Protein AF-A0A2A5M4U2-F1 (afdb_monomer_lite)

Sequence (92 aa):
VNALSNMVAEMERRYRLMADAKTKNIENYNEKMKELGSEELPFIVVIIDELADLMMTAGKDVEFYIGRLAQMARASGIHLIVATQRPSVDVV

Structure (mmCIF, N/CA/C/O backbone):
data_AF-A0A2A5M4U2-F1
#
_entry.id   AF-A0A2A5M4U2-F1
#
loop_
_atom_site.group_PDB
_atom_site.id
_atom_site.type_symbol
_atom_site.label_atom_id
_atom_site.label_alt_id
_atom_site.label_comp_id
_atom_site.label_asym_id
_atom_site.label_entity_id
_atom_site.label_seq_id
_atom_site.pdbx_PDB_ins_code
_atom_site.Cartn_x
_atom_site.Cartn_y
_atom_site.Cartn_z
_atom_site.occupancy
_atom_site.B_iso_or_equiv
_atom_site.auth_seq_id
_atom_site.auth_comp_id
_atom_site.auth_asym_id
_atom_site.auth_atom_id
_atom_site.pdbx_PDB_model_num
ATOM 1 N N . VAL A 1 1 ? -0.047 -4.739 -13.082 1.00 62.88 1 VAL A N 1
ATOM 2 C CA . VAL A 1 1 ? -0.680 -3.444 -12.720 1.00 62.88 1 VAL A CA 1
ATOM 3 C C . VAL A 1 1 ? -1.851 -3.613 -11.751 1.00 62.88 1 VAL A C 1
ATOM 5 O O . VAL A 1 1 ? -1.834 -2.971 -10.709 1.00 62.88 1 VAL A O 1
ATOM 8 N N . ASN A 1 2 ? -2.805 -4.521 -12.010 1.00 82.38 2 ASN A N 1
ATOM 9 C CA . ASN A 1 2 ? -3.993 -4.712 -11.153 1.00 82.38 2 ASN A CA 1
ATOM 10 C C . ASN A 1 2 ? -3.686 -4.933 -9.658 1.00 82.38 2 ASN A C 1
ATOM 12 O O . ASN A 1 2 ? -4.417 -4.430 -8.817 1.00 82.38 2 ASN A O 1
ATOM 16 N N . ALA A 1 3 ? -2.589 -5.617 -9.309 1.00 91.44 3 ALA A N 1
ATOM 17 C CA . ALA A 1 3 ? -2.217 -5.838 -7.908 1.00 91.44 3 ALA A CA 1
ATOM 18 C C . ALA A 1 3 ? -1.932 -4.532 -7.139 1.00 91.44 3 ALA A C 1
ATOM 20 O O . ALA A 1 3 ? -2.456 -4.355 -6.045 1.00 91.44 3 ALA A O 1
ATOM 21 N N . LEU A 1 4 ? -1.168 -3.593 -7.713 1.00 94.06 4 LEU A N 1
ATOM 22 C CA . LEU A 1 4 ? -0.871 -2.304 -7.071 1.00 94.06 4 LEU A CA 1
ATOM 23 C C . LEU A 1 4 ? -2.132 -1.446 -6.915 1.00 94.06 4 LEU A C 1
ATOM 25 O O . LEU A 1 4 ? -2.359 -0.871 -5.854 1.00 94.06 4 LEU A O 1
ATOM 29 N N . SER A 1 5 ? -2.989 -1.432 -7.940 1.00 95.31 5 SER A N 1
ATOM 30 C CA . SER A 1 5 ? -4.295 -0.766 -7.880 1.00 95.31 5 SER A CA 1
ATOM 31 C C . SER A 1 5 ? -5.183 -1.355 -6.773 1.00 95.31 5 SER A C 1
ATOM 33 O O . SER A 1 5 ? -5.744 -0.615 -5.966 1.00 95.31 5 SER A O 1
ATOM 35 N N . ASN A 1 6 ? -5.225 -2.686 -6.642 1.00 97.12 6 ASN A N 1
ATOM 36 C CA . ASN A 1 6 ? -5.957 -3.362 -5.568 1.00 97.12 6 ASN A CA 1
ATOM 37 C C . ASN A 1 6 ? -5.401 -3.019 -4.179 1.00 97.12 6 ASN A C 1
ATOM 39 O O . ASN A 1 6 ? -6.174 -2.871 -3.237 1.00 97.12 6 ASN A O 1
ATOM 43 N N . MET A 1 7 ? -4.081 -2.868 -4.038 1.00 97.44 7 MET A N 1
ATOM 44 C CA . MET A 1 7 ? -3.472 -2.455 -2.768 1.00 97.44 7 MET A CA 1
ATOM 45 C C . MET A 1 7 ? -3.828 -1.015 -2.403 1.00 97.44 7 MET A C 1
ATOM 47 O O . MET A 1 7 ? -4.086 -0.731 -1.236 1.00 97.44 7 MET A O 1
ATOM 51 N N . VAL A 1 8 ? -3.920 -0.116 -3.385 1.00 97.56 8 VAL A N 1
ATOM 52 C CA . VAL A 1 8 ? -4.428 1.246 -3.164 1.00 97.56 8 VAL A CA 1
ATOM 53 C C . VAL A 1 8 ? -5.897 1.219 -2.731 1.00 97.56 8 VAL A C 1
ATOM 55 O O . VAL A 1 8 ? -6.262 1.907 -1.779 1.00 97.56 8 VAL A O 1
ATOM 58 N N . ALA A 1 9 ? -6.733 0.398 -3.368 1.00 98.06 9 ALA A N 1
ATOM 59 C CA . ALA A 1 9 ? -8.138 0.257 -2.986 1.00 98.06 9 ALA A CA 1
ATOM 60 C C . ALA A 1 9 ? -8.305 -0.334 -1.572 1.00 98.06 9 ALA A C 1
ATOM 62 O O . ALA A 1 9 ? -9.145 0.131 -0.798 1.00 98.06 9 ALA A O 1
ATOM 63 N N . GLU A 1 10 ? -7.486 -1.323 -1.200 1.00 98.19 10 GLU A N 1
ATOM 64 C CA . GLU A 1 10 ? -7.482 -1.885 0.155 1.00 98.19 10 GLU A CA 1
ATOM 65 C C . GLU A 1 10 ? -6.998 -0.857 1.186 1.00 98.19 10 GLU A C 1
ATOM 67 O O . GLU A 1 10 ? -7.617 -0.710 2.238 1.00 98.19 10 GLU A O 1
ATOM 72 N N . MET A 1 11 ? -5.965 -0.071 0.871 1.00 98.19 11 MET A N 1
ATOM 73 C CA . MET A 1 11 ? -5.520 1.042 1.714 1.00 98.19 11 MET A CA 1
ATOM 74 C C . MET A 1 11 ? -6.669 2.026 1.993 1.00 98.19 11 MET A C 1
ATOM 76 O O . MET A 1 11 ? -6.938 2.360 3.148 1.00 98.19 11 MET A O 1
ATOM 80 N N . GLU A 1 12 ? -7.392 2.458 0.956 1.00 98.06 12 GLU A N 1
ATOM 81 C CA . GLU A 1 12 ? -8.555 3.347 1.092 1.00 98.06 12 GLU A CA 1
ATOM 82 C C . GLU A 1 12 ? -9.699 2.709 1.892 1.00 98.06 12 GLU A C 1
ATOM 84 O O . GLU A 1 12 ? -10.369 3.381 2.683 1.00 98.06 12 GLU A O 1
ATOM 89 N N . ARG A 1 13 ? -9.946 1.408 1.704 1.00 98.25 13 ARG A N 1
ATOM 90 C CA . ARG A 1 13 ? -10.930 0.658 2.493 1.00 98.25 13 ARG A CA 1
ATOM 91 C C . ARG A 1 13 ? -10.553 0.663 3.974 1.00 98.25 13 ARG A C 1
ATOM 93 O O . ARG A 1 13 ? -11.406 0.972 4.802 1.00 98.25 13 ARG A O 1
ATOM 100 N N . ARG A 1 14 ? -9.292 0.390 4.311 1.00 98.38 14 ARG A N 1
ATOM 101 C CA . ARG A 1 14 ? -8.808 0.412 5.700 1.00 98.38 14 ARG A CA 1
ATOM 102 C C . ARG A 1 14 ? -8.911 1.796 6.321 1.00 98.38 14 ARG A C 1
ATOM 104 O O . ARG A 1 14 ? -9.340 1.906 7.462 1.00 98.38 14 ARG A O 1
ATOM 111 N N . TYR A 1 15 ? -8.604 2.853 5.571 1.00 98.19 15 TYR A N 1
ATOM 112 C CA . TYR A 1 15 ? -8.799 4.222 6.050 1.00 98.19 15 TYR A CA 1
ATOM 113 C C . TYR A 1 15 ? -10.256 4.531 6.402 1.00 98.19 15 TYR A C 1
ATOM 115 O O . TYR A 1 15 ? -10.501 5.153 7.433 1.00 98.19 15 TYR A O 1
ATOM 123 N N . ARG A 1 16 ? -11.220 4.067 5.598 1.00 98.25 16 ARG A N 1
ATOM 124 C CA . ARG A 1 16 ? -12.650 4.210 5.919 1.00 98.25 16 ARG A CA 1
ATOM 125 C C . ARG A 1 16 ? -13.026 3.452 7.190 1.00 98.25 16 ARG A C 1
ATOM 127 O O . ARG A 1 16 ? -13.608 4.046 8.088 1.00 98.25 16 ARG A O 1
ATOM 134 N N . LEU A 1 17 ? -12.599 2.193 7.314 1.00 98.00 17 LEU A N 1
ATOM 135 C CA . LEU A 1 17 ? -12.840 1.388 8.519 1.00 98.00 17 LEU A CA 1
ATOM 136 C C . LEU A 1 17 ? -12.249 2.038 9.779 1.00 98.00 17 LEU A C 1
ATOM 138 O O . LEU A 1 17 ? -12.909 2.090 10.815 1.00 98.00 17 LEU A O 1
ATOM 142 N N . MET A 1 18 ? -11.029 2.572 9.693 1.00 98.00 18 MET A N 1
ATOM 143 C CA . MET A 1 18 ? -10.389 3.288 10.800 1.00 98.00 18 MET A CA 1
ATOM 144 C C . MET A 1 18 ? -11.123 4.585 11.149 1.00 98.00 18 MET A C 1
ATOM 146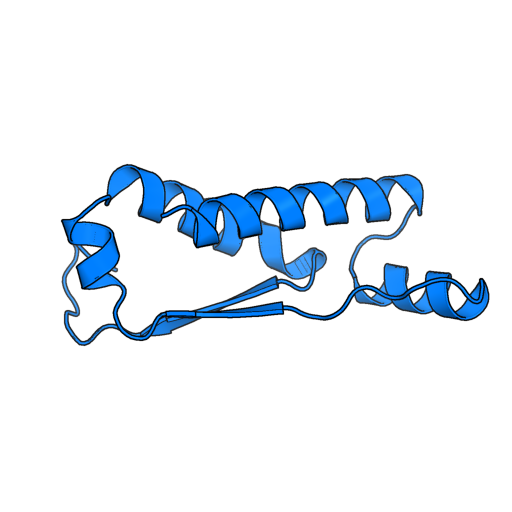 O O . MET A 1 18 ? -11.321 4.873 12.328 1.00 98.00 18 MET A O 1
ATOM 150 N N . ALA A 1 19 ? -11.576 5.347 10.149 1.00 97.88 19 ALA A N 1
ATOM 151 C CA . ALA A 1 19 ? -12.362 6.557 10.373 1.00 97.88 19 ALA A CA 1
ATOM 152 C C . ALA A 1 19 ? -13.688 6.246 11.091 1.00 97.88 19 ALA A C 1
ATOM 154 O O . ALA A 1 19 ? -13.995 6.883 12.102 1.00 97.88 19 ALA A O 1
ATOM 155 N N . ASP A 1 20 ? -14.414 5.221 10.637 1.00 97.56 20 ASP A N 1
ATOM 156 C CA . ASP A 1 20 ? -15.670 4.766 11.248 1.00 97.56 20 ASP A CA 1
ATOM 157 C C . ASP A 1 20 ? -15.445 4.256 12.681 1.00 97.56 20 ASP A C 1
ATOM 159 O O . ASP A 1 20 ? -16.197 4.577 13.607 1.00 97.56 20 ASP A O 1
ATOM 163 N N . ALA A 1 21 ? -14.349 3.524 12.900 1.00 96.88 21 ALA A N 1
ATOM 164 C CA . ALA A 1 21 ? -13.939 3.043 14.215 1.00 96.88 21 ALA A CA 1
ATOM 165 C C . ALA A 1 21 ? -13.318 4.135 15.108 1.00 96.88 21 ALA A C 1
ATOM 167 O O . ALA A 1 21 ? -13.102 3.881 16.297 1.00 96.88 21 ALA A O 1
ATOM 168 N N . LYS A 1 22 ? -13.068 5.344 14.585 1.00 97.81 22 LYS A N 1
ATOM 169 C CA . LYS A 1 22 ? -12.364 6.455 15.253 1.00 97.81 22 LYS A CA 1
ATOM 170 C C . LYS A 1 22 ? -10.955 6.085 15.736 1.00 97.81 22 LYS A C 1
ATOM 172 O O . LYS A 1 22 ? -10.538 6.494 16.820 1.00 97.81 22 LYS A O 1
ATOM 177 N N . THR A 1 23 ? -10.221 5.317 14.939 1.00 98.06 23 THR A N 1
ATOM 178 C CA . THR A 1 23 ? -8.830 4.925 15.200 1.00 98.06 23 THR A CA 1
ATOM 179 C C . THR A 1 23 ? -7.881 5.576 14.195 1.00 98.06 23 THR A C 1
ATOM 181 O O . THR A 1 23 ? -8.290 6.039 13.132 1.00 98.06 23 THR A O 1
ATOM 184 N N . LYS A 1 24 ? -6.599 5.696 14.563 1.00 95.81 24 LYS A N 1
ATOM 185 C CA . LYS A 1 24 ? -5.600 6.436 13.767 1.00 95.81 24 LYS A CA 1
ATOM 186 C C . LYS A 1 24 ? -4.727 5.542 12.888 1.00 95.81 24 LYS A C 1
ATOM 188 O O . LYS A 1 24 ? -4.139 6.035 11.929 1.00 95.81 24 LYS A O 1
ATOM 193 N N . ASN A 1 25 ? -4.599 4.272 13.244 1.00 98.19 25 ASN A N 1
ATOM 194 C CA . ASN A 1 25 ? -3.760 3.289 12.574 1.00 98.19 25 ASN A CA 1
ATOM 195 C C . ASN A 1 25 ? -4.320 1.875 12.794 1.00 98.19 25 ASN A C 1
ATOM 197 O O . ASN A 1 25 ? -5.255 1.673 13.580 1.00 98.19 25 ASN A O 1
ATOM 201 N N . ILE A 1 26 ? -3.751 0.916 12.068 1.00 98.50 26 ILE A N 1
ATOM 202 C CA . ILE A 1 26 ? -4.142 -0.490 12.107 1.00 98.50 26 ILE A CA 1
ATOM 203 C C . ILE A 1 26 ? -3.968 -1.099 13.499 1.00 98.50 26 ILE A C 1
ATOM 205 O O . ILE A 1 26 ? -4.797 -1.904 13.907 1.00 98.50 26 ILE A O 1
ATOM 209 N N . GLU A 1 27 ? -2.951 -0.687 14.255 1.00 98.44 27 GLU A N 1
ATOM 210 C CA . GLU A 1 27 ? -2.698 -1.191 15.601 1.00 98.44 27 GLU A CA 1
ATOM 211 C C . GLU A 1 27 ? -3.864 -0.841 16.529 1.00 98.44 27 GLU A C 1
ATOM 213 O O . GLU A 1 27 ? -4.490 -1.733 17.095 1.00 98.44 27 GLU A O 1
ATOM 218 N N . ASN A 1 28 ? -4.242 0.440 16.598 1.00 98.25 28 ASN A N 1
ATOM 219 C CA . 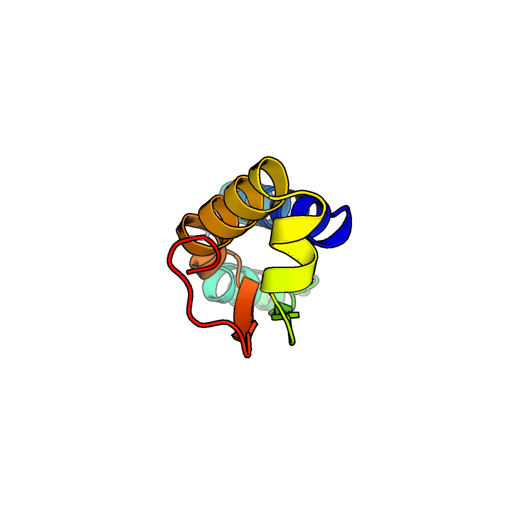ASN A 1 28 ? -5.371 0.877 17.418 1.00 98.25 28 ASN A CA 1
ATOM 220 C C . ASN A 1 28 ? -6.708 0.333 16.902 1.00 98.25 28 ASN A C 1
ATOM 222 O O . ASN A 1 28 ? -7.628 0.108 17.688 1.00 98.25 28 ASN A O 1
ATOM 226 N N . TYR A 1 29 ? -6.844 0.134 15.585 1.00 98.56 29 TYR A N 1
ATOM 227 C CA . TYR A 1 29 ? -8.009 -0.542 15.016 1.00 98.56 29 TYR A CA 1
ATOM 228 C C . TYR A 1 29 ? -8.113 -1.986 15.521 1.00 98.56 29 TYR A C 1
ATOM 230 O O . TYR A 1 29 ? -9.167 -2.375 16.017 1.00 98.56 29 TYR A O 1
ATOM 238 N N . ASN A 1 30 ? -7.029 -2.758 15.444 1.00 98.44 30 ASN A N 1
ATOM 239 C CA . ASN A 1 30 ? -7.007 -4.163 15.846 1.00 98.44 30 ASN A CA 1
ATOM 240 C C . ASN A 1 30 ? -7.170 -4.336 17.356 1.00 98.44 30 ASN A C 1
ATOM 242 O O . ASN A 1 30 ? -7.941 -5.192 17.774 1.00 98.44 30 ASN A O 1
ATOM 246 N N . GLU A 1 31 ? -6.533 -3.489 18.171 1.00 98.31 31 GLU A N 1
ATOM 247 C CA . GLU A 1 31 ? -6.752 -3.451 19.626 1.00 98.31 31 GLU A CA 1
ATOM 248 C C . GLU A 1 31 ? -8.246 -3.317 19.948 1.00 98.31 31 GLU A C 1
ATOM 250 O O . GLU A 1 31 ? -8.799 -4.104 20.717 1.00 98.31 31 GLU A O 1
ATOM 255 N N . LYS A 1 32 ? -8.930 -2.386 19.276 1.00 98.00 32 LYS A N 1
ATOM 256 C CA . LYS A 1 32 ? -10.367 -2.173 19.447 1.00 98.00 32 LYS A CA 1
ATOM 257 C C . LYS A 1 32 ? -11.215 -3.337 18.924 1.00 98.00 32 LYS A C 1
ATOM 259 O O . LYS A 1 32 ? -12.187 -3.715 19.572 1.00 98.00 32 LYS A O 1
ATOM 264 N N . MET A 1 33 ? -10.888 -3.906 17.763 1.00 98.00 33 MET A N 1
ATOM 265 C CA . MET A 1 33 ? -11.631 -5.056 17.222 1.00 98.00 33 MET A CA 1
ATOM 266 C C . MET A 1 33 ? -11.507 -6.282 18.123 1.00 98.00 33 MET A C 1
ATOM 268 O O . MET A 1 33 ? -12.498 -6.975 18.346 1.00 98.00 33 MET A O 1
ATOM 272 N N . LYS A 1 34 ? -10.329 -6.489 18.714 1.00 97.44 34 LYS A N 1
ATOM 273 C CA . LYS A 1 34 ? -10.071 -7.554 19.678 1.00 97.44 34 LYS A CA 1
ATOM 274 C C . LYS A 1 34 ? -10.935 -7.427 20.931 1.00 97.44 34 LYS A C 1
ATOM 276 O O . LYS A 1 34 ? -11.516 -8.417 21.365 1.00 97.44 34 LYS A O 1
ATOM 281 N N . GLU A 1 35 ? -11.074 -6.221 21.486 1.00 97.12 35 GLU A N 1
ATOM 282 C CA . GLU A 1 35 ? -11.977 -5.956 22.620 1.00 97.12 35 GLU A CA 1
ATOM 283 C C . GLU A 1 35 ? -13.450 -6.230 22.277 1.00 97.12 35 GLU A C 1
ATOM 285 O O . GLU A 1 35 ? -14.212 -6.699 23.121 1.00 97.12 35 GLU A O 1
ATOM 290 N N . LEU A 1 36 ? -13.845 -5.973 21.028 1.00 96.19 36 LEU A N 1
ATOM 291 C CA . LEU A 1 36 ? -15.198 -6.207 20.517 1.00 96.19 36 LEU A CA 1
ATOM 292 C C . LEU A 1 36 ? -15.442 -7.654 20.054 1.00 96.19 36 LEU A C 1
ATOM 294 O O . LEU A 1 36 ? -16.543 -7.958 19.595 1.00 96.19 36 LEU A O 1
ATOM 298 N N . GLY A 1 37 ? -14.437 -8.537 20.115 1.00 95.94 37 GLY A N 1
ATOM 299 C CA . GLY A 1 37 ? -14.523 -9.898 19.571 1.00 95.94 37 GLY A CA 1
ATOM 300 C C . GLY A 1 37 ? -14.793 -9.940 18.060 1.00 95.94 37 GLY A C 1
ATOM 301 O O . GLY A 1 37 ? -15.402 -10.888 17.569 1.00 95.94 37 GLY A O 1
ATOM 302 N N . SER A 1 38 ? -14.400 -8.889 17.340 1.00 95.88 38 SER A N 1
ATOM 303 C CA . SER A 1 38 ? -14.561 -8.732 15.891 1.00 95.88 38 SER A CA 1
ATOM 304 C C . SER A 1 38 ? -13.266 -9.072 15.145 1.00 95.88 38 SER A C 1
ATOM 306 O O . SER A 1 38 ? -12.221 -9.290 15.753 1.00 95.88 38 SER A O 1
ATOM 308 N N . GLU A 1 39 ? -13.329 -9.132 13.814 1.00 94.69 39 GLU A N 1
ATOM 309 C CA . GLU A 1 39 ? -12.181 -9.496 12.978 1.00 94.69 39 GLU A CA 1
ATOM 310 C C . GLU A 1 39 ? -11.115 -8.383 12.927 1.00 94.69 39 GLU A C 1
ATOM 312 O O . GLU A 1 39 ? -11.412 -7.215 12.659 1.00 94.69 39 GLU A O 1
ATOM 317 N N . GLU A 1 40 ? -9.859 -8.765 13.165 1.00 97.81 40 GLU A N 1
ATOM 318 C CA . GLU A 1 40 ? -8.682 -7.902 13.037 1.00 97.81 40 GLU A CA 1
ATOM 319 C C . GLU A 1 40 ? -8.199 -7.826 11.579 1.00 97.81 40 GLU A C 1
ATOM 321 O O . GLU A 1 40 ? -8.329 -8.770 10.801 1.00 97.81 40 GLU A O 1
ATOM 326 N N . LEU A 1 41 ? -7.581 -6.707 11.199 1.00 98.00 41 LEU A N 1
ATOM 327 C CA . LEU A 1 41 ? -6.952 -6.553 9.889 1.00 98.00 41 LEU A CA 1
ATOM 328 C C . LEU A 1 41 ? -5.504 -7.071 9.918 1.00 98.00 41 LEU A C 1
ATOM 330 O O . LEU A 1 41 ? -4.725 -6.655 10.778 1.00 98.00 41 LEU A O 1
ATOM 334 N N . PRO A 1 42 ? -5.075 -7.903 8.953 1.00 98.19 42 PRO A N 1
ATOM 335 C CA . PRO A 1 42 ? -3.689 -8.349 8.884 1.00 98.19 42 PRO A CA 1
ATOM 336 C C . PRO A 1 42 ? -2.778 -7.241 8.350 1.00 98.19 42 PRO A C 1
ATOM 338 O O . PRO A 1 42 ? -3.181 -6.445 7.496 1.00 98.19 42 PRO A O 1
ATOM 341 N N . PHE A 1 43 ? -1.514 -7.233 8.764 1.00 98.25 43 PHE A N 1
ATOM 342 C CA . PHE A 1 43 ? -0.486 -6.476 8.051 1.00 98.25 43 PHE A CA 1
ATOM 343 C C . PHE A 1 43 ? -0.236 -7.096 6.674 1.00 98.25 43 PHE A C 1
ATOM 345 O O . PHE A 1 43 ? -0.210 -8.318 6.531 1.00 98.25 43 PHE A O 1
ATOM 352 N N . ILE A 1 44 ? -0.044 -6.251 5.662 1.00 98.25 44 ILE A N 1
ATOM 353 C CA . ILE A 1 44 ? 0.254 -6.687 4.295 1.00 98.25 44 ILE A CA 1
ATOM 354 C C . ILE A 1 44 ? 1.659 -6.218 3.939 1.00 98.25 44 ILE A C 1
ATOM 356 O O . ILE A 1 44 ? 1.983 -5.040 4.090 1.00 98.25 44 ILE A O 1
ATOM 360 N N . VAL A 1 45 ? 2.480 -7.135 3.431 1.00 97.88 45 VAL A N 1
ATOM 361 C CA . VAL A 1 45 ? 3.786 -6.822 2.847 1.00 97.88 45 VAL A CA 1
ATOM 362 C C . VAL A 1 45 ? 3.732 -7.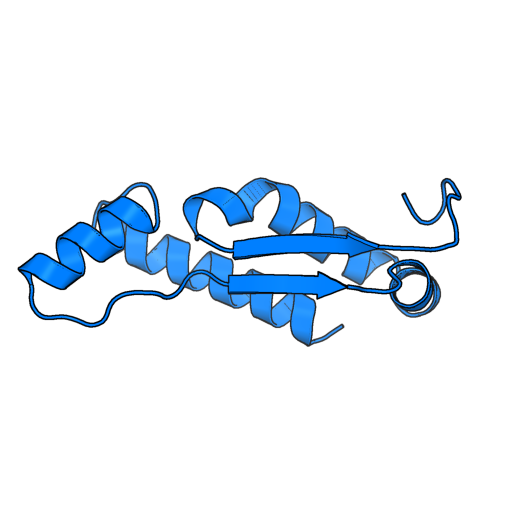151 1.362 1.00 97.88 45 VAL A C 1
ATOM 364 O O . VAL A 1 45 ? 3.505 -8.295 0.977 1.00 97.88 45 VAL A O 1
ATOM 367 N N . VAL A 1 46 ? 3.916 -6.132 0.531 1.00 96.38 46 VAL A N 1
ATOM 368 C CA . VAL A 1 46 ? 3.993 -6.244 -0.924 1.00 96.38 46 VAL A CA 1
ATOM 369 C C . VAL A 1 46 ? 5.466 -6.280 -1.301 1.00 96.38 46 VAL A C 1
ATOM 371 O O . VAL A 1 46 ? 6.199 -5.343 -0.991 1.00 96.38 46 VAL A O 1
ATOM 374 N N . ILE A 1 47 ? 5.898 -7.353 -1.959 1.00 96.88 47 ILE A N 1
ATOM 375 C CA . ILE A 1 47 ? 7.287 -7.539 -2.387 1.00 96.88 47 ILE A CA 1
ATOM 376 C C . ILE A 1 47 ? 7.335 -7.493 -3.911 1.00 96.88 47 ILE A C 1
ATOM 378 O O . ILE A 1 47 ? 6.614 -8.235 -4.579 1.00 96.88 47 ILE A O 1
ATOM 382 N N . ILE A 1 48 ? 8.178 -6.617 -4.449 1.00 94.62 48 ILE A N 1
ATOM 383 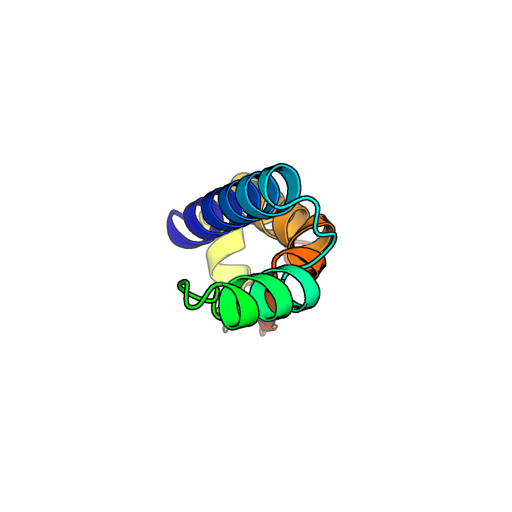C CA . ILE A 1 48 ? 8.456 -6.487 -5.879 1.00 94.62 48 ILE A CA 1
ATOM 384 C C . ILE A 1 48 ? 9.937 -6.793 -6.072 1.00 94.62 48 ILE A C 1
ATOM 386 O O . ILE A 1 48 ? 10.769 -6.032 -5.596 1.00 94.62 48 ILE A O 1
ATOM 390 N N . ASP A 1 49 ? 10.258 -7.898 -6.741 1.00 95.94 49 ASP A N 1
ATOM 391 C CA . ASP A 1 49 ? 11.651 -8.326 -6.956 1.00 95.94 49 ASP A CA 1
ATOM 392 C C . ASP A 1 49 ? 12.358 -7.506 -8.053 1.00 95.94 49 ASP A C 1
ATOM 394 O O . ASP A 1 49 ? 13.548 -7.221 -7.970 1.00 95.94 49 ASP A O 1
ATOM 398 N N . GLU A 1 50 ? 11.604 -7.059 -9.063 1.00 94.69 50 GLU A N 1
ATOM 399 C CA . GLU A 1 50 ? 12.131 -6.232 -10.149 1.00 94.69 50 GLU A CA 1
ATOM 400 C C . GLU A 1 50 ? 11.133 -5.136 -10.548 1.00 94.69 50 GLU A C 1
ATOM 402 O O . GLU A 1 50 ? 10.174 -5.363 -11.292 1.00 94.69 50 GLU A O 1
ATOM 407 N N . LEU A 1 51 ? 11.348 -3.921 -10.033 1.00 93.00 51 LEU A N 1
ATOM 408 C CA . LEU A 1 51 ? 10.516 -2.759 -10.354 1.00 93.00 51 LEU A CA 1
ATOM 409 C C . LEU A 1 51 ? 10.639 -2.334 -11.820 1.00 93.00 51 LEU A C 1
ATOM 411 O O . LEU A 1 51 ? 9.648 -1.887 -12.405 1.00 93.00 51 LEU A O 1
ATOM 415 N N . ALA A 1 52 ? 11.821 -2.461 -12.425 1.00 91.81 52 ALA A N 1
ATOM 416 C CA . ALA A 1 52 ? 12.063 -1.928 -13.761 1.00 91.81 52 ALA A CA 1
ATOM 417 C C . ALA A 1 52 ? 11.149 -2.575 -14.811 1.00 91.81 52 ALA A C 1
ATOM 419 O O . ALA A 1 52 ? 10.649 -1.889 -15.701 1.00 91.81 52 ALA A O 1
ATOM 420 N N . ASP A 1 53 ? 10.850 -3.867 -14.667 1.00 91.88 53 ASP A N 1
ATOM 421 C CA . ASP A 1 53 ? 9.956 -4.592 -15.576 1.00 91.88 53 ASP A CA 1
ATOM 422 C C . ASP A 1 53 ? 8.520 -4.039 -15.532 1.00 91.88 53 ASP A C 1
ATOM 424 O O . ASP A 1 53 ? 7.831 -3.948 -16.558 1.00 91.88 53 ASP A O 1
ATOM 428 N N . LEU A 1 54 ? 8.074 -3.592 -14.352 1.00 89.25 54 LEU A N 1
ATOM 429 C CA . LEU A 1 54 ? 6.788 -2.914 -14.190 1.00 89.25 54 LEU A CA 1
ATOM 430 C C . LEU A 1 54 ? 6.818 -1.509 -14.802 1.00 89.25 54 LEU A C 1
ATOM 432 O O . LEU A 1 54 ? 5.878 -1.130 -15.508 1.00 89.25 54 LEU A O 1
ATOM 436 N N . MET A 1 55 ? 7.901 -0.763 -14.576 1.00 88.50 55 MET A N 1
ATOM 437 C CA . MET A 1 55 ? 8.061 0.606 -15.074 1.00 88.50 55 MET A CA 1
ATOM 438 C C . MET A 1 55 ? 8.143 0.670 -16.606 1.00 88.50 55 MET A C 1
ATOM 440 O O . MET A 1 55 ? 7.549 1.553 -17.222 1.00 88.50 55 MET A O 1
ATOM 444 N N . MET A 1 56 ? 8.782 -0.310 -17.247 1.00 82.50 56 MET A N 1
ATOM 445 C CA . MET A 1 56 ? 8.880 -0.383 -18.710 1.00 82.50 56 MET A CA 1
ATOM 446 C C . MET A 1 56 ? 7.549 -0.701 -19.402 1.00 82.50 56 MET A C 1
ATOM 448 O O . MET A 1 56 ? 7.348 -0.315 -20.552 1.00 82.50 56 MET A O 1
ATOM 452 N N . THR A 1 57 ? 6.639 -1.402 -18.719 1.00 79.88 57 THR A N 1
ATOM 453 C CA . THR A 1 57 ? 5.369 -1.856 -19.309 1.00 79.88 57 THR A CA 1
ATOM 454 C C . THR A 1 57 ? 4.219 -0.882 -19.036 1.00 79.88 57 THR A C 1
ATOM 456 O O . THR A 1 57 ? 3.341 -0.707 -19.878 1.00 79.88 57 THR A O 1
ATOM 459 N N . ALA A 1 58 ? 4.200 -0.254 -17.855 1.00 77.69 58 ALA A N 1
ATOM 460 C CA . ALA A 1 58 ? 3.100 0.598 -17.397 1.00 77.69 58 ALA A CA 1
ATOM 461 C C . ALA A 1 58 ? 3.574 1.725 -16.454 1.00 77.69 58 ALA A C 1
ATOM 463 O O . ALA A 1 58 ? 2.939 1.990 -15.433 1.00 77.69 58 ALA A O 1
ATOM 464 N N . GLY A 1 59 ? 4.693 2.380 -16.791 1.00 81.00 59 GLY A N 1
ATOM 465 C CA . GLY A 1 59 ? 5.418 3.313 -15.918 1.00 81.00 59 GLY A CA 1
ATOM 466 C C . GLY A 1 59 ? 4.560 4.335 -15.178 1.00 81.00 59 GLY A C 1
ATOM 467 O O . GLY A 1 59 ? 4.596 4.364 -13.956 1.00 81.00 59 GLY A O 1
ATOM 468 N N . LYS A 1 60 ? 3.717 5.104 -15.883 1.00 87.75 60 LYS A N 1
ATOM 469 C CA . LYS A 1 60 ? 2.905 6.169 -15.255 1.00 87.75 60 LYS A CA 1
ATOM 470 C C . LYS A 1 60 ? 1.929 5.652 -14.194 1.00 87.75 60 LYS A C 1
ATOM 472 O O . LYS A 1 60 ? 1.787 6.264 -13.140 1.00 87.75 60 LYS A O 1
ATOM 477 N N . ASP A 1 61 ? 1.258 4.535 -14.465 1.00 91.69 61 ASP A N 1
ATOM 478 C CA . ASP A 1 61 ? 0.292 3.961 -13.524 1.00 91.69 61 ASP A CA 1
ATOM 479 C C . ASP A 1 61 ? 1.011 3.331 -12.329 1.00 91.69 61 ASP A C 1
ATOM 481 O O . ASP A 1 61 ? 0.592 3.494 -11.184 1.00 91.69 61 ASP A O 1
ATOM 485 N N . VAL A 1 62 ? 2.110 2.618 -12.589 1.00 92.12 62 VAL A N 1
ATOM 486 C CA . VAL A 1 62 ? 2.934 1.990 -11.549 1.00 92.12 62 VAL A CA 1
ATOM 487 C C . VAL A 1 62 ? 3.514 3.050 -10.617 1.00 92.12 62 VAL A C 1
ATOM 489 O O . VAL A 1 62 ? 3.367 2.919 -9.404 1.00 92.12 62 VAL A O 1
ATOM 492 N N . GLU A 1 63 ? 4.084 4.119 -11.171 1.00 92.19 63 GLU A N 1
ATOM 493 C CA . GLU A 1 63 ? 4.610 5.263 -10.425 1.00 92.19 63 GLU A CA 1
ATOM 494 C C . GLU A 1 63 ? 3.522 5.914 -9.566 1.00 92.19 63 GLU A C 1
ATOM 496 O O . GLU A 1 63 ? 3.718 6.120 -8.368 1.00 92.19 63 GLU A O 1
ATOM 501 N N . PHE A 1 64 ? 2.337 6.154 -10.138 1.00 94.12 64 PHE A N 1
ATOM 502 C CA . PHE A 1 64 ? 1.205 6.707 -9.399 1.00 94.12 64 PHE A CA 1
ATOM 503 C C . PHE A 1 64 ? 0.801 5.820 -8.212 1.00 94.12 64 PHE A C 1
ATOM 505 O O . PHE A 1 64 ? 0.657 6.310 -7.088 1.00 94.12 64 PHE A O 1
ATOM 512 N N . TYR A 1 65 ? 0.631 4.511 -8.426 1.00 95.44 65 TYR A N 1
ATOM 513 C CA . TYR A 1 65 ? 0.217 3.602 -7.355 1.00 95.44 65 TYR A CA 1
ATOM 514 C C . TYR A 1 65 ? 1.299 3.426 -6.286 1.00 95.44 65 TYR A C 1
ATOM 516 O O . TYR A 1 65 ? 0.975 3.443 -5.098 1.00 95.44 65 TYR A O 1
ATOM 524 N N . ILE A 1 66 ? 2.569 3.288 -6.679 1.00 94.31 66 ILE A N 1
ATOM 525 C CA . ILE A 1 66 ? 3.692 3.186 -5.739 1.00 94.31 66 ILE A CA 1
ATOM 526 C C . ILE A 1 66 ? 3.824 4.472 -4.935 1.00 94.31 66 ILE A C 1
ATOM 528 O O . ILE A 1 66 ? 3.902 4.395 -3.712 1.00 94.31 66 ILE A O 1
ATOM 532 N N . GLY A 1 67 ? 3.778 5.640 -5.580 1.00 94.94 67 GLY A N 1
ATOM 533 C CA . GLY A 1 67 ? 3.837 6.930 -4.898 1.00 94.94 67 GLY A CA 1
ATOM 534 C C . GLY A 1 67 ? 2.722 7.069 -3.864 1.00 94.94 67 GLY A C 1
ATOM 535 O O . GLY A 1 67 ? 2.969 7.433 -2.714 1.00 94.94 67 GLY A O 1
ATOM 536 N N . ARG A 1 68 ? 1.499 6.677 -4.232 1.00 96.25 68 ARG A N 1
ATOM 537 C CA . ARG A 1 68 ? 0.344 6.719 -3.333 1.00 96.25 68 ARG A 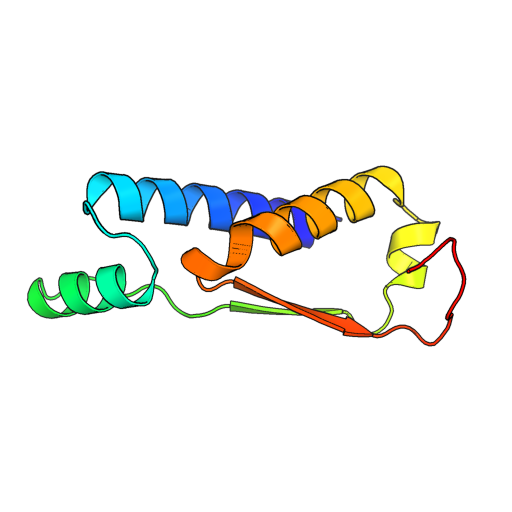CA 1
ATOM 538 C C . ARG A 1 68 ? 0.479 5.768 -2.142 1.00 96.25 68 ARG A C 1
ATOM 540 O O . ARG A 1 68 ? 0.207 6.171 -1.010 1.00 96.25 68 ARG A O 1
ATOM 547 N N . LEU A 1 69 ? 0.920 4.531 -2.376 1.00 96.69 69 LEU A N 1
ATOM 548 C CA . LEU A 1 69 ? 1.189 3.565 -1.309 1.00 96.69 69 LEU A CA 1
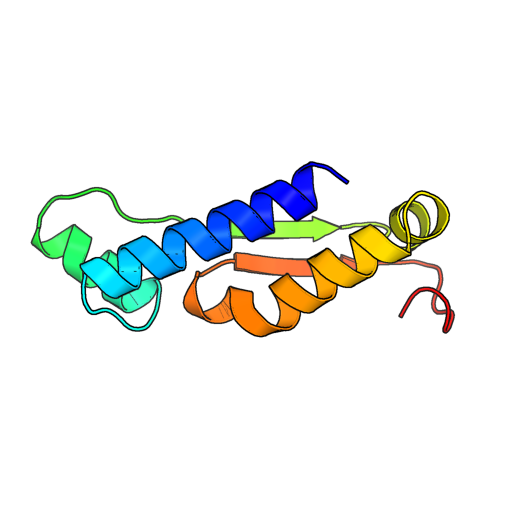ATOM 549 C C . LEU A 1 69 ? 2.326 4.056 -0.405 1.00 96.69 69 LEU A C 1
ATOM 551 O O . LEU A 1 69 ? 2.151 4.125 0.804 1.00 96.69 69 LEU A O 1
ATOM 555 N N . ALA A 1 70 ? 3.457 4.481 -0.961 1.00 95.12 70 ALA A N 1
ATOM 556 C CA . ALA A 1 70 ? 4.597 4.967 -0.186 1.00 95.12 70 ALA A CA 1
ATOM 557 C C . ALA A 1 70 ? 4.229 6.146 0.734 1.00 95.12 70 ALA A C 1
ATOM 559 O O . ALA A 1 70 ? 4.716 6.228 1.861 1.00 95.12 70 ALA A O 1
ATOM 560 N N . GLN A 1 71 ? 3.336 7.033 0.285 1.00 95.50 71 GLN A N 1
ATOM 561 C CA . GLN A 1 71 ? 2.903 8.198 1.057 1.00 95.50 71 GLN A CA 1
ATOM 562 C C . GLN A 1 71 ? 1.884 7.871 2.156 1.00 95.50 71 GLN A C 1
ATOM 564 O O . GLN A 1 71 ? 1.931 8.473 3.228 1.00 95.50 71 GLN A O 1
ATOM 569 N N . MET A 1 72 ? 0.941 6.957 1.903 1.00 95.69 72 MET A N 1
ATOM 570 C CA . MET A 1 72 ? -0.251 6.796 2.752 1.00 95.69 72 MET A CA 1
ATOM 571 C C . MET A 1 72 ? -0.376 5.417 3.420 1.00 95.69 72 MET A C 1
ATOM 573 O O . MET A 1 72 ? -1.133 5.260 4.374 1.00 95.69 72 MET A O 1
ATOM 577 N N . ALA A 1 73 ? 0.366 4.402 2.980 1.00 95.38 73 ALA A N 1
ATOM 578 C CA . ALA A 1 73 ? 0.123 3.016 3.382 1.00 95.38 73 ALA A CA 1
ATOM 579 C C . ALA A 1 73 ? 0.453 2.705 4.853 1.00 95.38 73 ALA A C 1
ATOM 581 O O . ALA A 1 73 ? -0.167 1.810 5.435 1.00 95.38 73 ALA A O 1
ATOM 582 N N . ARG A 1 74 ? 1.364 3.462 5.485 1.00 97.31 74 ARG A N 1
ATOM 583 C CA . ARG A 1 74 ? 1.884 3.176 6.837 1.00 97.31 74 ARG A CA 1
ATOM 584 C C . ARG A 1 74 ? 0.781 2.971 7.875 1.00 97.31 74 ARG A C 1
ATOM 586 O O . ARG A 1 74 ? 0.765 1.950 8.551 1.00 97.31 74 ARG A O 1
ATOM 593 N N . ALA A 1 75 ? -0.150 3.919 7.997 1.00 97.62 75 ALA A N 1
ATOM 594 C CA . ALA A 1 75 ? -1.211 3.829 9.004 1.00 97.62 75 ALA A CA 1
ATOM 595 C C . ALA A 1 75 ? -2.188 2.675 8.721 1.00 97.62 75 ALA A C 1
ATOM 597 O O . ALA A 1 75 ? -2.783 2.134 9.644 1.00 97.62 75 ALA A O 1
ATOM 598 N N . SER A 1 76 ? -2.328 2.277 7.453 1.00 97.88 76 SER A N 1
ATOM 599 C CA . SER A 1 76 ? -3.177 1.156 7.034 1.00 97.88 76 SER A CA 1
ATOM 600 C C . SER A 1 76 ? -2.518 -0.224 7.191 1.00 97.88 76 SER A C 1
ATOM 602 O O . SER A 1 76 ? -3.150 -1.237 6.887 1.00 97.88 76 SER A O 1
ATOM 604 N N . GLY A 1 77 ? -1.260 -0.286 7.643 1.00 98.12 77 GLY A N 1
ATOM 605 C CA . GLY A 1 77 ? -0.523 -1.539 7.828 1.00 98.12 77 GLY A CA 1
ATOM 606 C C . GLY A 1 77 ? -0.079 -2.218 6.532 1.00 98.12 77 GLY A C 1
ATOM 607 O O . GLY A 1 77 ? 0.135 -3.431 6.529 1.00 98.12 77 GLY A O 1
ATOM 608 N N . ILE A 1 78 ? 0.036 -1.465 5.435 1.00 98.38 78 ILE A N 1
ATOM 609 C CA . ILE A 1 78 ? 0.538 -1.958 4.149 1.00 98.38 78 ILE A CA 1
ATOM 610 C C . ILE A 1 78 ? 1.980 -1.463 3.977 1.00 98.38 78 ILE A C 1
ATOM 612 O O . ILE A 1 78 ? 2.260 -0.274 4.124 1.00 98.38 78 ILE A O 1
ATOM 616 N N . HIS A 1 79 ? 2.895 -2.377 3.672 1.00 97.69 79 HIS A N 1
ATOM 617 C CA . HIS A 1 79 ? 4.321 -2.098 3.521 1.00 97.69 79 HIS A CA 1
ATOM 618 C C . HIS A 1 79 ? 4.803 -2.568 2.158 1.00 97.69 79 HIS A C 1
ATOM 620 O O . HIS A 1 79 ? 4.418 -3.641 1.699 1.00 97.69 79 HIS A O 1
ATOM 626 N N . LEU A 1 80 ? 5.654 -1.770 1.523 1.00 96.44 80 LEU A N 1
ATOM 627 C CA . LEU A 1 80 ? 6.203 -2.065 0.210 1.00 96.44 80 LEU A CA 1
ATOM 628 C C . LEU A 1 80 ? 7.707 -2.334 0.334 1.00 96.44 80 LEU A C 1
ATOM 630 O O . LEU A 1 80 ? 8.437 -1.511 0.882 1.00 96.44 80 LEU A O 1
ATOM 634 N N . ILE A 1 81 ? 8.154 -3.477 -0.180 1.00 96.38 81 ILE A N 1
ATOM 635 C CA . ILE A 1 81 ? 9.562 -3.830 -0.358 1.00 96.38 81 ILE A CA 1
ATOM 636 C C . ILE A 1 81 ? 9.799 -3.918 -1.858 1.00 96.38 81 ILE A C 1
ATOM 638 O O . ILE A 1 81 ? 9.164 -4.720 -2.543 1.00 96.38 81 ILE A O 1
ATOM 642 N N . VAL A 1 82 ? 10.695 -3.079 -2.362 1.00 94.62 82 VAL A N 1
ATOM 643 C CA . VAL A 1 82 ? 10.993 -2.995 -3.789 1.00 94.62 82 VAL A CA 1
ATOM 644 C C . VAL A 1 82 ? 12.462 -3.293 -4.015 1.00 94.62 82 VAL A C 1
ATOM 646 O O . VAL A 1 82 ? 13.324 -2.702 -3.366 1.00 94.62 82 VAL A O 1
ATOM 649 N N . ALA A 1 83 ? 12.728 -4.192 -4.948 1.00 96.06 83 ALA A N 1
ATOM 650 C CA . ALA A 1 83 ? 14.038 -4.491 -5.477 1.00 96.06 83 ALA A CA 1
ATOM 651 C C . ALA A 1 83 ? 14.063 -4.208 -6.984 1.00 96.06 83 ALA A C 1
ATOM 653 O O . ALA A 1 83 ? 13.040 -4.175 -7.675 1.00 96.06 83 ALA A O 1
ATOM 654 N N . THR A 1 84 ? 15.258 -3.911 -7.472 1.00 95.81 84 THR A N 1
ATOM 655 C CA . THR A 1 84 ? 15.561 -3.791 -8.892 1.00 95.81 84 THR A CA 1
ATOM 656 C C . THR A 1 84 ? 17.054 -3.997 -9.073 1.00 95.81 84 THR A C 1
ATOM 658 O O . THR A 1 84 ? 17.853 -3.562 -8.238 1.00 95.81 84 THR A O 1
ATOM 661 N N . GLN A 1 85 ? 17.447 -4.633 -10.172 1.00 95.50 85 GLN A N 1
ATOM 662 C CA . GLN A 1 85 ? 18.851 -4.703 -10.579 1.00 95.50 85 GLN A CA 1
ATOM 663 C C . GLN A 1 85 ? 19.245 -3.564 -11.535 1.00 95.50 85 GLN A C 1
ATOM 665 O O . GLN A 1 85 ? 20.383 -3.519 -12.003 1.00 95.50 85 GLN A O 1
ATOM 670 N N . ARG A 1 86 ? 18.319 -2.647 -11.855 1.00 92.19 86 ARG A N 1
ATOM 671 C CA . ARG A 1 86 ? 18.532 -1.523 -12.778 1.00 92.19 86 ARG A CA 1
ATOM 672 C C . ARG A 1 86 ? 18.460 -0.185 -12.034 1.00 92.19 86 ARG A C 1
ATOM 674 O O . ARG A 1 86 ? 17.408 0.451 -12.024 1.00 92.19 86 ARG A O 1
ATOM 681 N N . PRO A 1 87 ? 19.569 0.279 -11.432 1.00 88.00 87 PRO A N 1
ATOM 682 C CA . PRO A 1 87 ? 19.596 1.518 -10.659 1.00 88.00 87 PRO A CA 1
ATOM 683 C C . PRO A 1 87 ? 19.699 2.752 -11.576 1.00 88.00 87 PRO A C 1
ATOM 685 O O . PRO A 1 87 ? 20.694 3.474 -11.558 1.00 88.00 87 PRO A O 1
ATOM 688 N N . SER A 1 88 ? 18.698 2.971 -12.429 1.00 89.44 88 SER A N 1
ATOM 689 C CA . SER A 1 88 ? 18.599 4.134 -13.323 1.00 89.44 88 SER A CA 1
ATOM 690 C C . SER A 1 88 ? 17.566 5.146 -12.826 1.00 89.44 88 SER A C 1
ATOM 692 O O . SER A 1 88 ? 16.584 4.750 -12.204 1.00 89.44 88 SER A O 1
ATOM 694 N N . VAL A 1 89 ? 17.736 6.423 -13.197 1.00 81.94 89 VAL A N 1
ATOM 695 C CA . VAL A 1 89 ? 16.787 7.524 -12.901 1.00 81.94 89 VAL A CA 1
ATOM 696 C C . VAL A 1 89 ? 15.375 7.228 -13.419 1.00 81.94 89 VAL A C 1
ATOM 698 O O . VAL A 1 89 ? 14.392 7.657 -12.834 1.00 81.94 89 VAL A O 1
ATOM 701 N N . ASP A 1 90 ? 15.263 6.453 -14.498 1.00 77.44 90 ASP A N 1
ATOM 702 C CA . ASP A 1 90 ? 13.968 6.063 -15.065 1.00 77.44 90 ASP A CA 1
ATOM 703 C C . ASP A 1 90 ? 13.220 5.005 -14.220 1.00 77.44 90 ASP A C 1
ATOM 705 O O . ASP A 1 90 ? 12.081 4.658 -14.534 1.00 77.44 90 ASP A O 1
ATOM 709 N N . VAL A 1 91 ? 13.860 4.450 -13.181 1.00 77.69 91 VAL A N 1
ATOM 710 C CA . VAL A 1 91 ? 13.322 3.369 -12.332 1.00 77.69 91 VAL A CA 1
ATOM 711 C C . VAL A 1 91 ? 13.211 3.782 -10.860 1.00 77.69 91 VAL A C 1
ATOM 713 O O . VAL A 1 91 ? 12.253 3.361 -10.211 1.00 77.69 91 VAL A O 1
ATOM 716 N N . VAL A 1 92 ? 14.159 4.569 -10.330 1.00 74.31 92 VAL A N 1
ATOM 717 C CA . VAL A 1 92 ? 14.229 4.979 -8.909 1.00 74.31 92 VAL A CA 1
ATOM 718 C C . VAL A 1 92 ? 14.276 6.491 -8.756 1.00 74.31 92 VAL A C 1
ATOM 720 O O . VAL A 1 92 ? 15.116 7.117 -9.441 1.00 74.31 92 VAL A O 1
#

Radius of gyration: 15.3 Å; chains: 1; bounding box: 35×18×42 Å

pLDDT: mean 94.0, std 6.47, range [62.88, 98.56]

Foldseek 3Di:
DVVLVVLLVLLVVLVVQCVVVVHQALVRSQVVCVVVVHDGDDAAEAEAAAQVVVCVPPVVVSCVSVVSCVVRVHRHNYHYHYHHPDPDPSRD

Secondary structure (DSSP, 8-state):
-HHHHHHHHHHHHHHHHHHHHT-SSHHHHHHHHHHTTPPPPPPEEEEES-HHHHHHHHHHHHHHHHHHHHHHTGGGTEEEEE--S---TTT-